Protein AF-A0A7X5VMV3-F1 (afdb_monomer_lite)

Radius of gyration: 12.26 Å; chains: 1; bounding box: 30×19×29 Å

Sequence (51 aa):
MNTVYRNQAGRFFVDESNLVGLGVTNLALSWGTGFFDFDHDGDLDLFIANG

Structure (mmCIF, N/CA/C/O backbone):
data_AF-A0A7X5VMV3-F1
#
_entry.id   AF-A0A7X5VMV3-F1
#
loop_
_atom_site.group_PDB
_atom_site.id
_atom_site.type_symbol
_atom_site.label_atom_id
_atom_site.label_alt_id
_atom_site.label_comp_id
_atom_site.label_asym_id
_atom_site.label_entity_id
_atom_site.label_seq_id
_atom_site.pdbx_PDB_ins_code
_atom_site.Cartn_x
_atom_site.Cartn_y
_atom_site.Cartn_z
_atom_site.occupancy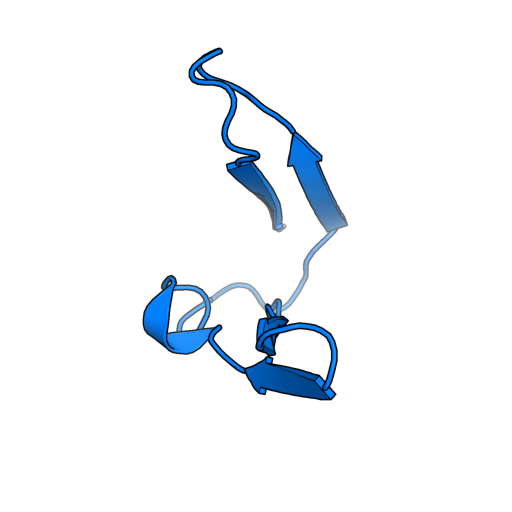
_atom_site.B_iso_or_equiv
_atom_site.auth_seq_id
_atom_site.auth_comp_id
_atom_site.auth_asym_id
_atom_site.auth_atom_id
_atom_site.pdbx_PDB_model_num
ATOM 1 N N . MET A 1 1 ? 12.601 -2.400 2.090 1.00 70.00 1 MET A N 1
ATOM 2 C CA . MET A 1 1 ? 11.690 -3.272 2.874 1.00 70.00 1 MET A CA 1
ATOM 3 C C . MET A 1 1 ? 10.570 -2.420 3.452 1.00 70.00 1 MET A C 1
ATOM 5 O O . MET A 1 1 ? 10.870 -1.407 4.068 1.00 70.00 1 MET A O 1
ATOM 9 N N . ASN A 1 2 ? 9.310 -2.788 3.216 1.00 76.94 2 ASN A N 1
ATOM 10 C CA . ASN A 1 2 ? 8.137 -2.063 3.715 1.00 76.94 2 ASN A CA 1
ATOM 11 C C . ASN A 1 2 ? 7.239 -3.039 4.480 1.00 76.94 2 ASN A C 1
ATOM 13 O O . ASN A 1 2 ? 7.137 -4.199 4.083 1.00 76.94 2 ASN A O 1
ATOM 17 N N . THR A 1 3 ? 6.597 -2.561 5.545 1.00 84.19 3 THR A N 1
ATOM 18 C CA . THR A 1 3 ? 5.732 -3.373 6.410 1.00 84.19 3 THR A CA 1
ATOM 19 C C . THR A 1 3 ? 4.314 -2.811 6.378 1.00 84.19 3 THR A C 1
ATOM 21 O O . THR A 1 3 ? 4.130 -1.599 6.499 1.00 84.19 3 THR A O 1
ATOM 24 N N . VAL A 1 4 ? 3.316 -3.678 6.216 1.00 86.94 4 VAL A N 1
ATOM 25 C CA . VAL A 1 4 ? 1.890 -3.332 6.233 1.00 86.94 4 VAL A CA 1
ATOM 26 C C . VAL A 1 4 ? 1.228 -3.939 7.453 1.00 86.94 4 VAL A C 1
ATOM 28 O O . VAL A 1 4 ? 1.360 -5.130 7.735 1.00 86.94 4 VAL A O 1
ATOM 31 N N . TYR A 1 5 ? 0.454 -3.103 8.135 1.00 87.94 5 TYR A N 1
ATOM 32 C CA . TYR A 1 5 ? -0.332 -3.498 9.287 1.00 87.94 5 TYR A CA 1
ATOM 33 C C . TYR A 1 5 ? -1.818 -3.342 8.982 1.00 87.94 5 TYR A C 1
ATOM 35 O O . TYR A 1 5 ? -2.278 -2.240 8.680 1.00 87.94 5 TYR A O 1
ATOM 43 N N . ARG A 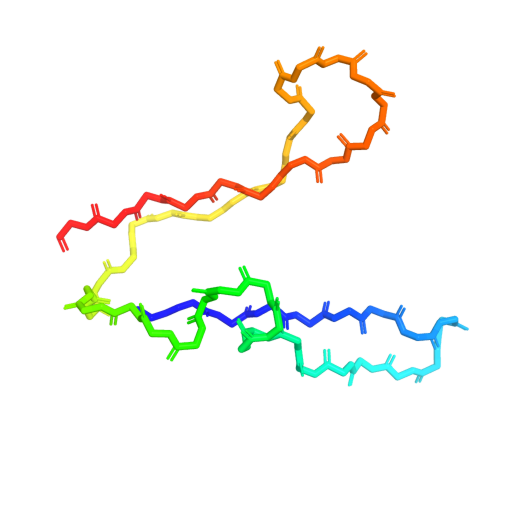1 6 ? -2.585 -4.428 9.111 1.00 88.94 6 ARG A N 1
ATOM 44 C CA . ARG A 1 6 ? -4.045 -4.382 9.004 1.00 88.94 6 ARG A CA 1
ATOM 45 C C . ARG A 1 6 ? -4.655 -4.089 10.366 1.00 88.94 6 ARG A C 1
ATOM 47 O O . ARG A 1 6 ? -4.358 -4.759 11.356 1.00 88.94 6 ARG A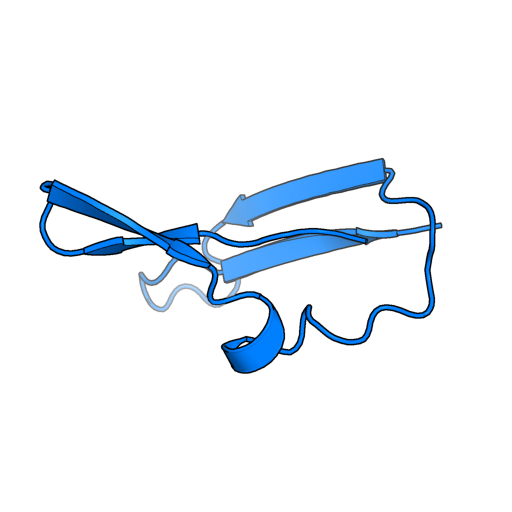 O 1
ATOM 54 N N . ASN A 1 7 ? -5.543 -3.101 10.406 1.00 89.88 7 ASN A N 1
ATOM 55 C CA . ASN A 1 7 ? -6.362 -2.834 11.580 1.00 89.88 7 ASN A CA 1
ATOM 56 C C . ASN A 1 7 ? -7.430 -3.933 11.740 1.00 89.88 7 ASN A C 1
ATOM 58 O O . ASN A 1 7 ? -8.245 -4.157 10.847 1.00 89.88 7 ASN A O 1
ATOM 62 N N . GLN A 1 8 ? -7.444 -4.585 12.900 1.00 92.50 8 GLN A N 1
ATOM 63 C CA . GLN A 1 8 ? -8.429 -5.592 13.281 1.00 92.50 8 GLN A CA 1
ATOM 64 C C . GLN A 1 8 ? -9.535 -4.958 14.133 1.00 92.50 8 GLN A C 1
ATOM 66 O O . GLN A 1 8 ? -9.465 -4.912 15.367 1.00 92.50 8 GLN A O 1
ATOM 71 N N . ALA A 1 9 ? -10.578 -4.474 13.452 1.00 89.62 9 ALA A N 1
ATOM 72 C CA . ALA A 1 9 ? -11.810 -3.950 14.054 1.00 89.62 9 ALA A CA 1
ATOM 73 C C . ALA A 1 9 ? -11.589 -2.861 15.129 1.00 89.62 9 ALA A C 1
ATOM 75 O O . ALA A 1 9 ? -12.269 -2.833 16.155 1.00 89.62 9 ALA A O 1
ATOM 76 N N . GLY A 1 10 ? -10.607 -1.986 14.920 1.00 90.44 10 GLY A N 1
ATOM 77 C CA . GLY A 1 10 ? -10.277 -0.851 15.785 1.00 90.44 10 GLY A CA 1
ATOM 78 C C . GLY A 1 10 ? -9.519 -1.202 17.067 1.00 90.44 10 GLY A C 1
ATOM 79 O O . GLY A 1 10 ? -9.298 -0.315 17.884 1.00 90.44 10 GLY A O 1
ATOM 80 N N . ARG A 1 11 ? -9.143 -2.471 17.279 1.00 90.38 11 ARG A N 1
ATOM 81 C CA . ARG A 1 11 ? -8.590 -2.939 18.564 1.00 90.38 11 ARG A CA 1
ATOM 82 C C . ARG A 1 11 ? -7.082 -3.120 18.553 1.00 90.38 11 ARG A C 1
ATOM 84 O O . ARG A 1 11 ? -6.411 -2.739 19.505 1.00 90.38 11 ARG A O 1
ATOM 91 N N . PHE A 1 12 ? -6.560 -3.741 17.504 1.00 91.06 12 PHE A N 1
ATOM 92 C CA . PHE A 1 12 ? -5.137 -4.020 17.362 1.00 91.06 12 PHE A CA 1
ATOM 93 C C . PHE A 1 12 ? -4.745 -4.061 15.888 1.00 91.06 12 PHE A C 1
ATOM 95 O O . PHE A 1 12 ? -5.595 -4.139 15.002 1.00 91.06 12 PHE A O 1
ATOM 102 N N . PHE A 1 13 ? -3.443 -3.995 15.644 1.00 90.44 13 PHE A N 1
ATOM 103 C CA . PHE A 1 13 ? -2.851 -4.060 14.317 1.00 90.44 13 PHE A CA 1
ATOM 104 C C . PHE A 1 13 ? -2.116 -5.389 14.160 1.00 90.44 13 PHE A C 1
ATOM 106 O O . PHE A 1 13 ? -1.395 -5.804 15.067 1.00 90.44 13 PHE A O 1
ATOM 113 N N . VAL A 1 14 ? -2.311 -6.057 13.026 1.00 91.69 14 VAL A N 1
ATOM 114 C CA . VAL A 1 14 ? -1.633 -7.314 12.683 1.00 91.69 14 VAL A CA 1
ATOM 115 C C . VAL A 1 14 ? -0.704 -7.056 11.510 1.00 91.69 14 VAL A C 1
ATOM 117 O O . VAL A 1 14 ? -1.118 -6.438 10.532 1.00 91.69 14 VAL A O 1
ATOM 120 N N . ASP A 1 15 ? 0.545 -7.508 11.620 1.00 89.12 15 ASP A N 1
A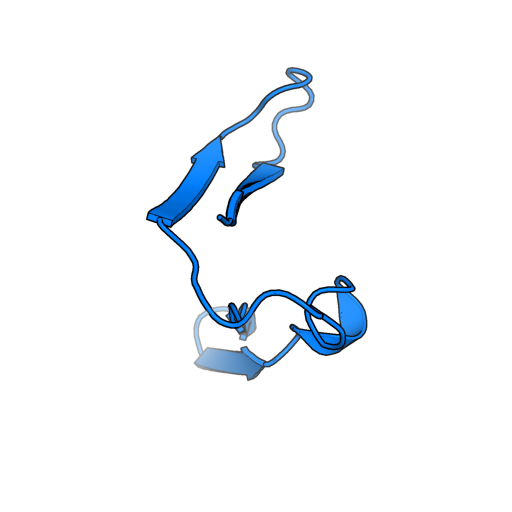TOM 121 C CA . ASP A 1 15 ? 1.487 -7.492 10.501 1.00 89.12 15 ASP A CA 1
ATOM 122 C C . ASP A 1 15 ? 1.025 -8.498 9.443 1.00 89.12 15 ASP A C 1
ATOM 124 O O . ASP A 1 15 ? 0.994 -9.706 9.683 1.00 89.12 15 ASP A O 1
ATOM 128 N N . GLU A 1 16 ? 0.652 -7.987 8.275 1.00 90.50 16 GLU A N 1
ATOM 129 C CA . GLU A 1 16 ? 0.231 -8.792 7.130 1.00 90.50 16 GLU A CA 1
ATOM 130 C C . GLU A 1 16 ? 1.214 -8.691 5.963 1.00 90.50 16 GLU A C 1
ATOM 132 O O . GLU A 1 16 ? 0.911 -9.146 4.863 1.00 90.50 16 GLU A O 1
ATOM 137 N N . SER A 1 17 ? 2.418 -8.158 6.185 1.00 85.81 17 SER A N 1
ATOM 138 C CA . SER A 1 17 ? 3.404 -7.895 5.127 1.00 85.81 17 SER A CA 1
ATOM 139 C C . SER A 1 17 ? 3.695 -9.131 4.278 1.00 85.81 17 SER A C 1
ATOM 141 O O . SER A 1 17 ? 3.737 -9.044 3.057 1.00 85.81 17 SER A O 1
ATOM 143 N N . ASN A 1 18 ? 3.831 -10.308 4.894 1.00 83.25 18 ASN A N 1
ATOM 144 C CA . ASN A 1 18 ? 4.018 -11.563 4.156 1.00 83.25 18 ASN A CA 1
ATOM 145 C C . ASN A 1 18 ? 2.780 -11.971 3.347 1.00 83.25 18 ASN A C 1
ATOM 147 O O . ASN A 1 18 ? 2.914 -12.451 2.225 1.00 83.25 18 ASN A O 1
ATOM 151 N N . LEU A 1 19 ? 1.588 -11.776 3.911 1.00 81.25 19 LEU A N 1
ATOM 152 C CA . LEU A 1 19 ? 0.322 -12.187 3.305 1.00 81.25 19 LEU A CA 1
ATOM 153 C C . LEU A 1 19 ? 0.003 -11.367 2.050 1.00 81.25 19 LEU A C 1
ATOM 155 O O . LEU A 1 19 ? -0.536 -11.902 1.088 1.00 81.25 19 LEU A O 1
ATOM 159 N N . VAL A 1 20 ? 0.397 -10.093 2.041 1.00 81.31 20 VAL A N 1
ATOM 160 C CA . VAL A 1 20 ? 0.211 -9.175 0.906 1.00 81.31 20 VAL A CA 1
ATOM 161 C C . VAL A 1 20 ? 1.428 -9.120 -0.032 1.00 81.31 20 VAL A C 1
ATOM 163 O O . VAL A 1 20 ? 1.535 -8.228 -0.865 1.00 81.31 20 VAL A O 1
ATOM 166 N N . GLY A 1 21 ? 2.368 -10.066 0.095 1.00 79.69 21 GLY A N 1
ATOM 167 C CA . GLY A 1 21 ? 3.518 -10.201 -0.810 1.00 79.69 21 GLY A CA 1
ATOM 168 C C . GLY A 1 21 ? 4.692 -9.246 -0.546 1.00 79.69 21 GLY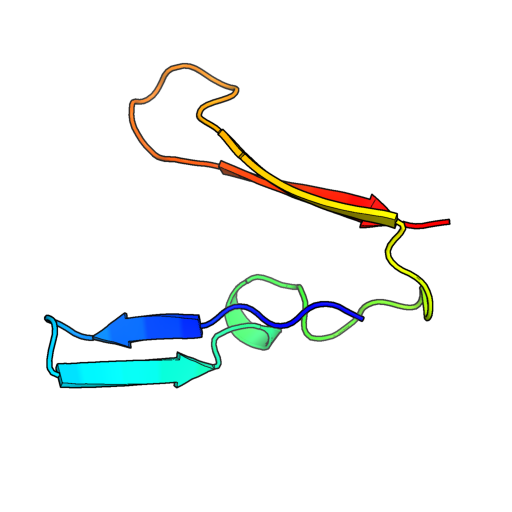 A C 1
ATOM 169 O O . GLY A 1 21 ? 5.689 -9.294 -1.260 1.00 79.69 21 GLY A O 1
ATOM 170 N N . LEU A 1 22 ? 4.633 -8.422 0.503 1.00 78.12 22 LEU A N 1
ATOM 171 C CA . LEU A 1 22 ? 5.708 -7.507 0.923 1.00 78.12 22 LEU A CA 1
ATOM 172 C C . LEU A 1 22 ? 6.769 -8.166 1.814 1.00 78.12 22 LEU A C 1
ATOM 174 O O . LEU A 1 22 ? 7.778 -7.547 2.141 1.00 78.12 22 LEU A O 1
ATOM 178 N N . GLY A 1 23 ? 6.568 -9.420 2.215 1.00 67.00 23 GLY A N 1
ATOM 179 C CA . GLY A 1 23 ? 7.527 -10.171 3.029 1.00 67.00 23 GLY A CA 1
ATOM 180 C C . GLY A 1 23 ? 8.849 -10.476 2.320 1.00 67.00 23 GLY A C 1
ATOM 181 O O . GLY A 1 23 ? 9.859 -10.726 2.975 1.00 67.00 23 GLY A O 1
ATOM 182 N N . VAL A 1 24 ? 8.862 -10.419 0.984 1.00 63.44 24 VAL A N 1
ATOM 183 C CA . VAL A 1 24 ? 10.027 -10.729 0.148 1.00 63.44 24 VAL A CA 1
ATOM 184 C C . VAL A 1 24 ? 10.297 -9.556 -0.791 1.00 63.44 24 VAL A C 1
ATOM 186 O O . VAL A 1 24 ? 9.967 -9.582 -1.970 1.00 63.44 24 VAL A O 1
ATOM 189 N N . THR A 1 25 ? 10.889 -8.486 -0.264 1.00 62.66 25 THR A N 1
ATOM 190 C CA . THR A 1 25 ? 11.407 -7.386 -1.092 1.00 62.66 25 THR A CA 1
ATOM 191 C C . THR A 1 25 ? 12.926 -7.479 -1.134 1.00 62.66 25 THR A C 1
ATOM 193 O O . THR A 1 25 ? 13.588 -7.225 -0.129 1.00 62.66 25 THR A O 1
ATOM 196 N N . ASN A 1 26 ? 13.487 -7.759 -2.312 1.00 61.12 26 ASN A N 1
ATOM 197 C CA . ASN A 1 26 ? 14.934 -7.719 -2.565 1.00 61.12 26 ASN A CA 1
ATOM 198 C C . ASN A 1 26 ? 15.516 -6.291 -2.563 1.00 61.12 26 ASN A C 1
ATOM 200 O O . ASN A 1 26 ? 16.722 -6.123 -2.727 1.00 61.12 26 ASN A O 1
ATOM 204 N N . LEU A 1 27 ? 14.676 -5.266 -2.385 1.00 64.31 27 LEU A N 1
ATOM 205 C CA . LEU A 1 27 ? 15.067 -3.861 -2.375 1.00 64.31 27 LEU A CA 1
ATOM 206 C C . LEU A 1 27 ? 15.150 -3.354 -0.929 1.00 64.31 27 LEU A C 1
ATOM 208 O O . LEU A 1 27 ? 14.174 -3.322 -0.169 1.00 64.31 27 LEU A O 1
ATOM 212 N N . ALA A 1 28 ? 16.361 -2.984 -0.516 1.00 65.94 28 ALA A N 1
ATOM 213 C CA . ALA A 1 28 ? 16.616 -2.497 0.836 1.00 65.94 28 ALA A CA 1
ATOM 214 C C . ALA A 1 28 ? 15.998 -1.107 1.064 1.00 65.94 28 ALA A C 1
ATOM 216 O O . ALA A 1 28 ? 15.528 -0.826 2.167 1.00 65.94 28 ALA A O 1
ATOM 217 N N . LEU A 1 29 ? 15.925 -0.281 0.015 1.00 70.62 29 LEU A N 1
ATOM 218 C CA . LEU A 1 29 ? 15.550 1.124 0.094 1.00 70.62 29 LEU A CA 1
ATOM 219 C C . LEU A 1 29 ? 14.185 1.390 -0.559 1.00 70.62 29 LEU A C 1
ATOM 221 O O . LEU A 1 29 ? 13.927 1.004 -1.696 1.00 70.62 29 LEU A O 1
ATOM 225 N N . SER A 1 30 ? 13.320 2.066 0.195 1.00 76.38 30 SER A N 1
ATOM 226 C CA . SER A 1 30 ? 12.032 2.592 -0.260 1.00 76.38 30 SER A CA 1
ATOM 227 C C . SER A 1 30 ? 12.129 4.115 -0.268 1.00 76.38 30 SER A C 1
ATOM 229 O O . SER A 1 30 ? 12.599 4.703 0.707 1.00 76.38 30 SER A O 1
ATOM 231 N N . TRP A 1 31 ? 11.739 4.754 -1.367 1.00 82.31 31 TRP A N 1
ATOM 232 C CA . TRP A 1 31 ? 11.711 6.215 -1.511 1.00 82.31 31 TRP A CA 1
ATOM 233 C C . TRP A 1 31 ? 10.342 6.805 -1.181 1.00 82.31 31 TRP A C 1
ATOM 235 O O . TRP A 1 31 ? 10.250 7.986 -0.853 1.00 82.31 31 TRP A O 1
ATOM 245 N N . GLY A 1 32 ? 9.281 5.998 -1.235 1.00 82.69 32 GLY A N 1
ATOM 246 C CA . GLY A 1 32 ? 7.935 6.451 -0.912 1.00 82.69 32 GLY A CA 1
ATOM 247 C C . GLY A 1 32 ? 6.925 5.314 -0.839 1.00 82.69 32 GLY A C 1
ATOM 248 O O . GLY A 1 32 ? 7.053 4.303 -1.527 1.00 82.69 32 GLY A O 1
ATOM 249 N N . THR A 1 33 ? 5.908 5.506 -0.001 1.00 88.38 33 THR A N 1
ATOM 250 C CA . THR A 1 33 ? 4.755 4.611 0.142 1.00 88.38 33 THR A CA 1
ATOM 251 C C . THR A 1 33 ? 3.481 5.440 0.297 1.00 88.38 33 THR A C 1
ATOM 253 O O . THR A 1 33 ? 3.524 6.519 0.895 1.00 88.38 33 THR A O 1
ATOM 256 N N . GLY A 1 34 ? 2.362 4.970 -0.250 1.00 88.25 34 GLY A N 1
ATOM 257 C CA . GLY A 1 34 ? 1.080 5.667 -0.170 1.00 88.25 34 GLY A CA 1
ATOM 258 C C . GLY A 1 34 ? -0.104 4.786 -0.553 1.00 88.25 34 GLY A C 1
ATOM 259 O O . GLY A 1 34 ? 0.066 3.784 -1.245 1.00 88.25 34 GLY A O 1
ATOM 260 N N . PHE A 1 35 ? -1.292 5.185 -0.095 1.00 91.50 35 PHE A N 1
ATOM 261 C CA . PHE A 1 35 ? -2.561 4.557 -0.458 1.00 91.50 35 PHE A CA 1
ATOM 262 C C . PHE A 1 35 ? -3.344 5.452 -1.411 1.00 91.50 35 PHE A C 1
ATOM 264 O O . PHE A 1 35 ? -3.501 6.644 -1.127 1.00 91.50 35 PHE A O 1
ATOM 271 N N . PHE A 1 36 ? -3.836 4.891 -2.511 1.00 91.81 36 PHE A N 1
ATOM 272 C CA . PHE A 1 36 ? -4.697 5.591 -3.459 1.00 91.81 36 PHE A CA 1
ATOM 273 C C . PHE A 1 36 ? -5.513 4.583 -4.281 1.00 91.81 36 PHE A C 1
ATOM 275 O O . PHE A 1 36 ? -5.046 3.479 -4.496 1.00 91.81 36 PHE A O 1
ATOM 282 N N . ASP A 1 37 ? -6.712 4.953 -4.720 1.00 92.62 37 ASP A N 1
ATOM 283 C CA . ASP A 1 37 ? -7.565 4.111 -5.574 1.00 92.62 37 ASP A CA 1
ATOM 284 C C . ASP A 1 37 ? -7.147 4.303 -7.046 1.00 92.62 37 ASP A C 1
ATOM 286 O O . ASP A 1 37 ? -7.353 5.385 -7.610 1.00 92.62 37 ASP A O 1
ATOM 290 N N . PHE A 1 38 ? -6.445 3.327 -7.631 1.00 90.75 38 PHE A N 1
ATOM 291 C CA . PHE A 1 38 ? -5.879 3.427 -8.983 1.00 90.75 38 PHE A CA 1
ATOM 292 C C . PHE A 1 38 ? -6.851 2.979 -10.067 1.00 90.75 38 PHE A C 1
ATOM 294 O O . PHE A 1 38 ? -6.836 3.553 -11.161 1.00 90.75 38 PHE A O 1
ATOM 301 N N . ASP A 1 39 ? -7.650 1.950 -9.801 1.00 95.44 39 ASP A N 1
ATOM 302 C CA . ASP A 1 39 ? -8.548 1.346 -10.787 1.00 95.44 39 ASP A CA 1
ATOM 303 C C . ASP A 1 39 ? -10.012 1.800 -10.656 1.00 95.44 39 ASP A C 1
ATOM 305 O O . ASP A 1 39 ? -10.832 1.483 -11.525 1.00 95.44 39 ASP A O 1
ATOM 309 N N . HIS A 1 40 ? -10.298 2.657 -9.673 1.00 91.50 40 HIS A N 1
ATOM 310 C CA . HIS A 1 40 ? -11.596 3.256 -9.381 1.00 91.50 40 HIS A CA 1
ATOM 311 C C . HIS A 1 40 ? -12.658 2.243 -8.933 1.00 91.50 40 HIS A C 1
ATOM 313 O O . HIS A 1 40 ? -13.847 2.429 -9.230 1.00 91.50 40 HIS A O 1
ATOM 319 N N . ASP A 1 41 ? -12.265 1.177 -8.234 1.00 96.12 41 ASP A N 1
ATOM 320 C CA . ASP A 1 41 ? -13.198 0.198 -7.671 1.00 96.12 41 ASP A CA 1
ATOM 321 C C . ASP A 1 41 ? -13.717 0.572 -6.265 1.00 96.12 41 ASP A C 1
ATOM 323 O O . ASP A 1 41 ? -14.704 -0.000 -5.787 1.00 96.12 41 ASP A O 1
ATOM 327 N N . GLY A 1 42 ? -13.143 1.618 -5.659 1.00 91.94 42 GLY A N 1
ATOM 328 C CA . GLY A 1 42 ? -13.507 2.133 -4.342 1.00 91.94 42 GLY A CA 1
ATOM 329 C C . GLY A 1 42 ? -12.714 1.525 -3.181 1.00 91.94 42 GLY A C 1
ATOM 330 O O . GLY A 1 42 ? -12.878 1.996 -2.048 1.00 91.94 42 GLY A O 1
ATOM 331 N N . ASP A 1 43 ? -11.846 0.547 -3.441 1.00 91.25 43 ASP A N 1
ATOM 332 C CA . ASP A 1 43 ? -10.842 0.057 -2.505 1.00 91.25 43 ASP A CA 1
ATOM 333 C C . ASP A 1 43 ? -9.515 0.826 -2.701 1.00 91.25 43 ASP A C 1
ATOM 335 O O . ASP A 1 43 ? -9.138 1.243 -3.790 1.00 91.25 43 ASP A O 1
ATOM 339 N N . LEU A 1 44 ? -8.795 1.101 -1.605 1.00 89.00 44 LEU A N 1
ATOM 340 C CA . LEU A 1 44 ? -7.507 1.803 -1.688 1.00 89.00 44 LEU A CA 1
ATOM 341 C C . LEU A 1 44 ? -6.376 0.824 -2.016 1.00 89.00 44 LEU A C 1
ATOM 343 O O . LEU A 1 44 ? -6.080 -0.067 -1.214 1.00 89.00 44 LEU A O 1
ATOM 347 N N . ASP A 1 45 ? -5.655 1.079 -3.105 1.00 88.38 45 ASP A N 1
ATOM 348 C CA . ASP A 1 45 ? -4.452 0.342 -3.478 1.00 88.38 45 ASP A CA 1
ATOM 349 C C . ASP A 1 45 ? -3.219 0.829 -2.721 1.00 88.38 45 ASP A C 1
ATOM 351 O O . ASP A 1 45 ? -3.082 2.003 -2.364 1.00 88.38 45 ASP A O 1
ATOM 355 N N . LEU A 1 46 ? -2.268 -0.081 -2.512 1.00 87.44 46 LEU A N 1
ATOM 356 C CA . LEU A 1 46 ? -0.969 0.229 -1.928 1.00 87.44 46 LEU A CA 1
ATOM 357 C C . LEU A 1 46 ? 0.086 0.434 -3.016 1.00 87.44 46 LEU A C 1
ATOM 359 O O . LEU A 1 46 ? 0.431 -0.493 -3.749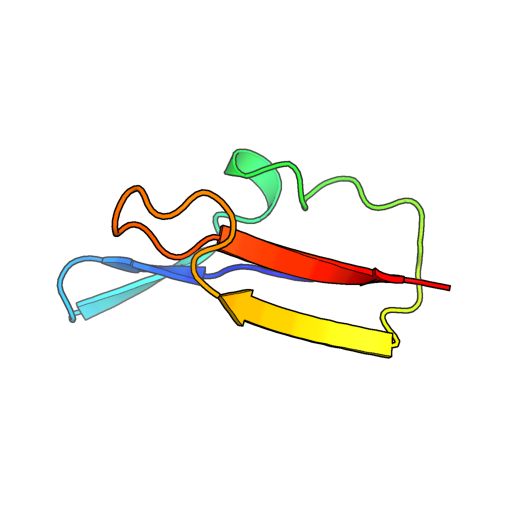 1.00 87.44 46 LEU A O 1
ATOM 363 N N . PHE A 1 47 ? 0.695 1.617 -3.032 1.00 85.75 47 PHE A N 1
ATOM 364 C CA . PHE A 1 47 ? 1.806 1.949 -3.915 1.00 85.75 47 PHE A CA 1
ATOM 365 C C . PHE A 1 47 ? 3.118 2.096 -3.153 1.00 85.75 47 PHE A C 1
ATOM 367 O O . PHE A 1 47 ? 3.187 2.766 -2.122 1.00 85.75 47 PHE A O 1
ATOM 374 N N . ILE A 1 48 ? 4.181 1.501 -3.698 1.00 86.19 48 ILE A N 1
ATOM 375 C CA . ILE A 1 48 ? 5.529 1.543 -3.133 1.00 86.19 48 ILE A CA 1
ATOM 376 C C . ILE A 1 48 ? 6.527 1.878 -4.242 1.00 86.19 48 ILE A C 1
ATOM 378 O O . ILE A 1 48 ? 6.657 1.139 -5.217 1.00 86.19 48 ILE A O 1
ATOM 382 N N . ALA A 1 49 ? 7.291 2.952 -4.048 1.00 83.62 49 ALA A N 1
ATOM 383 C CA . ALA A 1 49 ? 8.422 3.316 -4.891 1.00 83.62 49 ALA A CA 1
ATOM 384 C C . ALA A 1 49 ? 9.732 2.873 -4.222 1.00 83.62 49 ALA A C 1
ATOM 386 O O . ALA A 1 49 ? 10.094 3.386 -3.164 1.00 83.62 49 ALA A O 1
ATOM 387 N N . ASN A 1 50 ? 10.454 1.942 -4.847 1.00 82.75 50 ASN A N 1
ATOM 388 C CA . ASN A 1 50 ? 11.765 1.465 -4.392 1.00 82.75 50 ASN A CA 1
ATOM 389 C C . ASN A 1 50 ? 12.858 1.835 -5.413 1.00 82.75 50 ASN A C 1
ATOM 391 O O . ASN A 1 50 ? 12.549 2.001 -6.595 1.00 82.75 50 ASN A O 1
ATOM 395 N N . GLY A 1 51 ? 14.116 1.922 -4.965 1.00 66.81 51 GLY A N 1
ATOM 396 C CA . GLY A 1 51 ? 15.282 2.276 -5.788 1.00 66.81 51 GLY A CA 1
ATOM 397 C C . GLY A 1 51 ? 16.590 1.699 -5.268 1.00 66.81 51 GLY A C 1
ATOM 398 O O . GLY A 1 51 ? 16.631 1.298 -4.082 1.00 66.81 51 GLY A O 1
#

Foldseek 3Di:
DDWDWDDDPVPDTDTCCVVVPNPDDPAPAWPDWDWDDDPPPPDTDIDTHGD

Secondary structure (DSSP, 8-state):
----EEEETTTEEEE-TTTTTTT----S-EEEEEEE-SSSSSSPEEEEEE-

pLDDT: mean 83.65, std 9.43, range [61.12, 96.12]